Protein AF-A0A0Q7TZL6-F1 (afdb_monomer_lite)

Sequence (66 aa):
MGRRYQREHDQRAWLAWHIAYLPRSEKPVPLDRLLSRARPREPQTDEEAFEIVKLLNAAYGGTIVT

Secondary structure (DSSP, 8-state):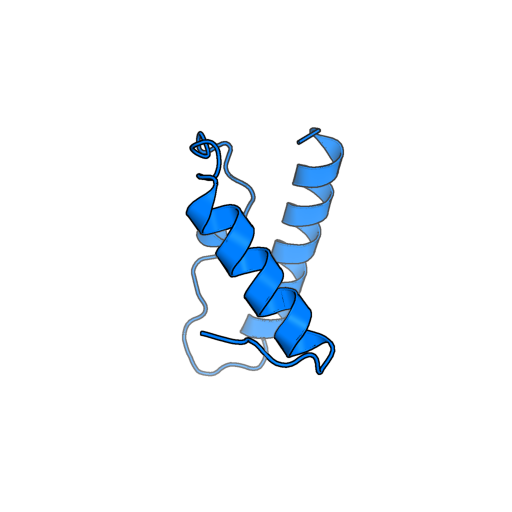
--HHHHHHHHHHHHHHHHHHHTT-SSPPPPGGGTS-----PPPPPHHHHHHHHHHHHHHTTPPP--

pLDDT: mean 82.83, std 9.6, range [57.56, 93.75]

Radius of gyration: 16.64 Å; chains: 1; bounding box: 36×29×37 Å

Foldseek 3Di:
DDPVVLVVQLVVLVVVQVVVVVVDPDDGDDSVVSHDDPDPDDPQDPVNVVVVVQVVCVVVPHDDDD

Structure (mmCIF, N/CA/C/O backbone):
data_AF-A0A0Q7TZL6-F1
#
_entry.id   AF-A0A0Q7TZL6-F1
#
loop_
_atom_site.group_PDB
_atom_site.id
_atom_site.type_symbol
_atom_site.label_atom_id
_atom_site.label_alt_id
_atom_site.label_comp_id
_atom_site.label_asym_id
_atom_site.label_entity_id
_atom_site.label_seq_id
_atom_site.pdbx_PDB_ins_code
_atom_site.Cartn_x
_atom_site.Cartn_y
_atom_site.Cartn_z
_atom_site.occupancy
_atom_site.B_iso_or_equiv
_atom_site.auth_seq_id
_atom_site.auth_comp_id
_atom_site.auth_asym_id
_atom_site.auth_atom_id
_atom_site.pdbx_PDB_model_num
ATOM 1 N N . MET A 1 1 ? -5.754 9.435 6.371 1.00 57.56 1 MET A N 1
ATOM 2 C CA . MET A 1 1 ? -5.535 9.650 4.920 1.00 57.56 1 MET A CA 1
ATOM 3 C C . MET A 1 1 ? -6.846 10.065 4.269 1.00 57.56 1 MET A C 1
ATOM 5 O O . MET A 1 1 ? 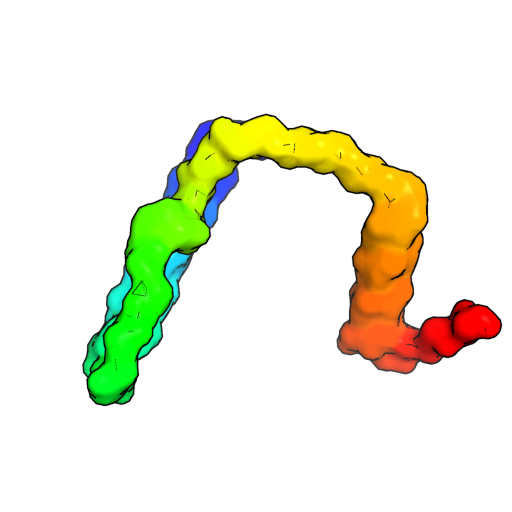-7.865 9.458 4.565 1.00 57.56 1 MET A O 1
ATOM 9 N N . GLY A 1 2 ? -6.850 11.114 3.442 1.00 79.00 2 GLY A N 1
ATOM 10 C CA . GLY A 1 2 ? -8.075 11.608 2.800 1.00 79.00 2 GLY A CA 1
ATOM 11 C C . GLY A 1 2 ? -8.585 10.692 1.677 1.00 79.00 2 GLY A C 1
ATOM 12 O O . GLY A 1 2 ? -7.797 10.003 1.032 1.00 79.00 2 GLY A O 1
ATOM 13 N N . ARG A 1 3 ? -9.898 10.742 1.395 1.00 81.75 3 ARG A N 1
ATOM 14 C CA . ARG A 1 3 ? -10.580 9.954 0.339 1.00 81.75 3 ARG A CA 1
ATOM 15 C C . ARG A 1 3 ? -9.919 10.053 -1.044 1.00 81.75 3 ARG A C 1
ATOM 17 O O . ARG A 1 3 ? -9.942 9.100 -1.814 1.00 81.75 3 ARG A O 1
ATOM 24 N N . ARG A 1 4 ? -9.314 11.202 -1.363 1.00 84.38 4 ARG A N 1
ATOM 25 C CA . ARG A 1 4 ? -8.586 11.417 -2.622 1.00 84.38 4 ARG A CA 1
ATOM 26 C C . ARG A 1 4 ? -7.360 10.509 -2.745 1.00 84.38 4 ARG A C 1
ATOM 28 O O . ARG A 1 4 ? -7.183 9.880 -3.778 1.00 84.38 4 ARG A O 1
ATOM 35 N N . TYR A 1 5 ? -6.564 10.413 -1.683 1.00 84.00 5 TYR A N 1
ATOM 36 C CA . TYR A 1 5 ? -5.338 9.617 -1.680 1.00 84.00 5 TYR A CA 1
ATOM 37 C C . TYR A 1 5 ? -5.634 8.119 -1.829 1.00 84.00 5 TYR A C 1
ATOM 39 O O . TYR A 1 5 ? -4.963 7.433 -2.588 1.00 84.00 5 TYR A O 1
ATOM 47 N N . GLN A 1 6 ? -6.689 7.627 -1.170 1.00 86.44 6 GLN A N 1
ATOM 48 C CA . GLN A 1 6 ? -7.161 6.244 -1.329 1.00 86.44 6 GLN A CA 1
ATOM 49 C C . GLN A 1 6 ? -7.549 5.938 -2.778 1.00 86.44 6 GLN A C 1
ATOM 51 O O . GLN A 1 6 ? -7.076 4.960 -3.342 1.00 86.44 6 GLN A O 1
ATOM 56 N N . ARG A 1 7 ? -8.331 6.819 -3.417 1.00 87.38 7 ARG A N 1
ATOM 57 C CA . ARG A 1 7 ? -8.707 6.653 -4.830 1.00 87.38 7 ARG A CA 1
ATOM 58 C C . ARG A 1 7 ? -7.498 6.609 -5.762 1.00 87.38 7 ARG A C 1
ATOM 60 O O . ARG A 1 7 ? -7.459 5.773 -6.658 1.00 87.38 7 ARG A O 1
ATOM 67 N N . GLU A 1 8 ? -6.539 7.512 -5.572 1.00 89.75 8 GLU A N 1
ATOM 68 C CA . GLU A 1 8 ? -5.321 7.553 -6.391 1.00 89.75 8 GLU A CA 1
ATOM 69 C C . GLU A 1 8 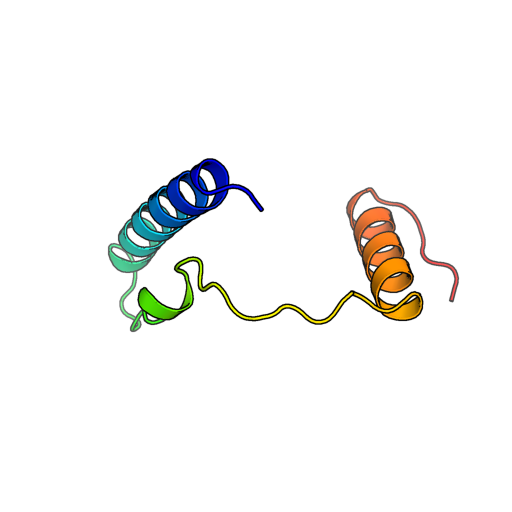? -4.463 6.294 -6.180 1.00 89.75 8 GLU A C 1
ATOM 71 O O . GLU A 1 8 ? -3.954 5.728 -7.149 1.00 89.75 8 GLU A O 1
ATOM 76 N N . HIS A 1 9 ? -4.346 5.817 -4.935 1.00 90.25 9 HIS A N 1
ATOM 77 C CA . HIS A 1 9 ? -3.686 4.550 -4.611 1.00 90.25 9 HIS A CA 1
ATOM 78 C C . HIS A 1 9 ? -4.370 3.366 -5.298 1.00 90.25 9 HIS A C 1
ATOM 80 O O . HIS A 1 9 ? -3.703 2.595 -5.982 1.00 90.25 9 HIS A O 1
ATOM 86 N N . ASP A 1 10 ? -5.693 3.253 -5.180 1.00 91.62 10 ASP A N 1
ATOM 87 C CA . ASP A 1 10 ? -6.466 2.143 -5.746 1.00 91.62 10 ASP A CA 1
ATOM 88 C C . ASP A 1 10 ? -6.360 2.088 -7.272 1.00 91.62 10 ASP A C 1
ATOM 90 O O . ASP A 1 10 ? -6.182 1.013 -7.843 1.00 91.62 10 ASP A O 1
ATOM 94 N N . GLN A 1 11 ? -6.395 3.245 -7.941 1.00 90.31 11 GLN A N 1
ATOM 95 C CA . GLN A 1 11 ? -6.196 3.331 -9.391 1.00 90.31 11 GLN A CA 1
ATOM 96 C C . GLN A 1 11 ? -4.801 2.854 -9.812 1.00 90.31 11 GLN A C 1
ATOM 98 O O . GLN A 1 11 ? -4.667 2.114 -10.788 1.00 90.31 11 GLN A O 1
ATOM 103 N N . ARG A 1 12 ? -3.757 3.242 -9.070 1.00 92.56 12 ARG A N 1
ATOM 104 C CA . ARG A 1 12 ? -2.380 2.803 -9.344 1.00 92.56 12 ARG A CA 1
ATOM 105 C C . ARG A 1 12 ? -2.197 1.314 -9.069 1.00 92.56 12 ARG A C 1
ATOM 107 O O . ARG A 1 12 ? -1.586 0.627 -9.882 1.00 92.56 12 ARG A O 1
ATOM 114 N N . ALA A 1 13 ? -2.752 0.814 -7.967 1.00 89.50 13 ALA A N 1
ATOM 115 C CA . ALA A 1 13 ? -2.727 -0.601 -7.616 1.00 89.50 13 ALA A CA 1
ATOM 116 C C . ALA A 1 13 ? -3.423 -1.455 -8.686 1.00 89.50 13 ALA A C 1
ATOM 118 O O . ALA A 1 13 ? -2.883 -2.479 -9.101 1.00 89.50 13 ALA A O 1
ATOM 119 N N . TRP A 1 14 ? -4.574 -0.997 -9.188 1.00 91.12 14 TRP A N 1
ATOM 120 C CA . TRP A 1 14 ? -5.293 -1.647 -10.282 1.00 91.12 14 TRP A CA 1
ATOM 121 C C . TRP A 1 14 ? -4.451 -1.721 -11.559 1.00 91.12 14 TRP A C 1
ATOM 123 O O . TRP A 1 14 ? -4.320 -2.797 -12.145 1.00 91.12 14 TRP A O 1
ATOM 133 N N . LEU A 1 15 ? -3.835 -0.607 -11.963 1.00 90.88 15 LEU A N 1
ATOM 134 C CA . LEU A 1 15 ? -3.003 -0.552 -13.166 1.00 90.88 15 LEU A CA 1
ATOM 135 C C . LEU A 1 15 ? -1.769 -1.456 -13.040 1.00 90.88 15 LEU A C 1
ATOM 137 O O . LEU A 1 15 ? -1.495 -2.257 -13.932 1.00 90.88 15 LEU A O 1
ATOM 141 N N . ALA A 1 16 ? -1.056 -1.371 -11.915 1.00 87.62 16 ALA A N 1
ATOM 142 C CA . ALA A 1 16 ? 0.131 -2.180 -11.653 1.00 87.62 16 ALA A CA 1
ATOM 143 C C . ALA A 1 16 ? -0.187 -3.681 -11.644 1.00 87.62 16 ALA A C 1
ATOM 145 O O . ALA A 1 16 ? 0.582 -4.474 -12.185 1.00 87.62 16 ALA A O 1
ATOM 146 N N . TRP A 1 17 ? -1.335 -4.071 -11.082 1.00 87.25 17 TRP A N 1
ATOM 147 C CA . TRP A 1 17 ? -1.781 -5.461 -11.084 1.00 87.25 17 TRP A CA 1
ATOM 148 C C . TRP A 1 17 ? -1.988 -5.997 -12.502 1.00 87.25 17 TRP A C 1
ATOM 150 O O . TRP A 1 17 ? -1.489 -7.072 -12.820 1.00 87.25 17 TRP A O 1
ATOM 160 N N . HIS A 1 18 ? -2.652 -5.234 -13.376 1.00 85.62 18 HIS A N 1
ATOM 161 C CA . HIS A 1 18 ? -2.885 -5.649 -14.764 1.00 85.62 18 HIS A CA 1
ATOM 162 C C . HIS A 1 18 ? -1.585 -5.723 -15.567 1.00 85.62 18 HIS A C 1
ATOM 164 O O . HIS A 1 18 ? -1.372 -6.692 -16.295 1.00 85.62 18 HIS A O 1
ATOM 170 N N . ILE A 1 19 ? -0.687 -4.750 -15.383 1.00 85.00 19 ILE A N 1
ATOM 171 C CA . ILE A 1 19 ? 0.643 -4.763 -16.005 1.00 85.00 19 ILE A CA 1
ATOM 172 C C . ILE A 1 19 ? 1.444 -5.983 -15.546 1.00 85.00 19 ILE A C 1
ATOM 174 O O . ILE A 1 19 ? 2.118 -6.596 -16.361 1.00 85.00 19 ILE A O 1
ATOM 178 N N . ALA A 1 20 ? 1.374 -6.354 -14.266 1.00 79.44 20 ALA A N 1
ATOM 179 C CA . ALA A 1 20 ? 2.091 -7.511 -13.733 1.00 79.44 20 ALA A CA 1
ATOM 180 C C . ALA A 1 20 ? 1.440 -8.856 -14.099 1.00 79.44 20 ALA A C 1
ATOM 182 O O . ALA A 1 20 ? 2.130 -9.874 -14.112 1.00 79.44 20 ALA A O 1
ATOM 183 N N . TYR A 1 21 ? 0.134 -8.873 -14.375 1.00 78.62 21 TYR A N 1
ATOM 184 C CA . TYR A 1 21 ? -0.604 -10.074 -14.761 1.00 78.62 21 TYR A CA 1
ATOM 185 C C . TYR A 1 21 ? -0.338 -10.483 -16.212 1.00 78.62 21 TYR A C 1
ATOM 187 O O . TYR A 1 21 ? -0.076 -11.650 -16.477 1.00 78.62 21 TYR A O 1
ATOM 195 N N . LEU A 1 22 ? -0.349 -9.517 -17.135 1.00 70.94 22 LEU A N 1
ATOM 196 C CA . LEU A 1 22 ? -0.171 -9.739 -18.576 1.00 70.94 22 LEU A CA 1
ATOM 197 C C . LEU A 1 22 ? 1.088 -10.550 -18.968 1.00 70.94 22 LEU A C 1
ATOM 199 O O . LEU A 1 22 ? 0.967 -11.423 -19.825 1.00 70.94 22 LEU A O 1
ATOM 203 N N . PRO A 1 23 ? 2.280 -10.305 -18.389 1.00 74.19 23 PRO A N 1
ATOM 204 C CA . PRO A 1 23 ? 3.507 -10.999 -18.773 1.00 74.19 23 PRO A CA 1
ATOM 205 C C . PRO A 1 23 ? 3.798 -12.273 -17.963 1.00 74.19 23 PRO A C 1
ATOM 207 O O . PRO A 1 23 ? 4.800 -12.930 -18.240 1.00 74.19 23 PRO A O 1
ATOM 210 N N . ARG A 1 24 ? 3.007 -12.621 -16.936 1.00 63.47 24 ARG A N 1
ATOM 211 C CA . ARG A 1 24 ? 3.336 -13.734 -16.026 1.00 63.47 24 ARG A CA 1
ATOM 212 C C . ARG A 1 24 ? 2.604 -15.027 -16.382 1.00 63.47 24 ARG A C 1
ATOM 214 O O . ARG A 1 24 ? 1.391 -15.046 -16.544 1.00 63.47 24 ARG A O 1
ATOM 221 N N . SER A 1 25 ? 3.352 -16.132 -16.391 1.00 58.41 25 SER A N 1
ATOM 222 C CA . SER A 1 25 ? 2.829 -17.507 -16.363 1.00 58.41 25 SER A CA 1
ATOM 223 C C . SER A 1 25 ? 2.370 -17.945 -14.962 1.00 58.41 25 SER A C 1
ATOM 225 O O . SER A 1 25 ? 1.634 -18.920 -14.832 1.00 58.41 25 SER A O 1
ATOM 227 N N . GLU A 1 26 ? 2.795 -17.232 -13.911 1.00 67.62 26 GLU A N 1
ATOM 228 C CA . GLU A 1 26 ? 2.421 -17.489 -12.516 1.00 67.62 26 GLU A CA 1
ATOM 229 C C . GLU A 1 26 ? 1.227 -16.651 -12.048 1.00 67.62 26 GLU A C 1
ATOM 231 O O . GLU A 1 26 ? 1.029 -15.500 -12.445 1.00 67.62 26 GLU A O 1
ATOM 236 N N . LYS A 1 27 ? 0.438 -17.237 -11.140 1.00 75.12 27 LYS A N 1
ATOM 237 C CA . LYS A 1 27 ? -0.791 -16.638 -10.616 1.00 75.12 27 LYS A CA 1
ATOM 238 C C . LYS A 1 27 ? -0.471 -15.368 -9.804 1.00 75.12 27 LYS A C 1
ATOM 240 O O . LYS A 1 27 ? 0.285 -15.446 -8.835 1.00 75.12 27 LYS A O 1
ATOM 245 N N . PRO A 1 28 ? -1.056 -14.206 -10.138 1.00 76.75 28 PRO A N 1
ATOM 246 C CA . PRO A 1 28 ? -0.788 -12.955 -9.439 1.00 76.75 28 PRO A CA 1
ATOM 247 C C . PRO A 1 28 ? -1.387 -12.970 -8.028 1.00 76.75 28 PRO A C 1
ATOM 249 O O . PRO A 1 28 ? -2.336 -13.702 -7.728 1.00 76.75 28 PRO A O 1
ATOM 252 N N . VAL A 1 29 ? -0.877 -12.081 -7.174 1.00 81.75 29 VAL A N 1
ATOM 253 C CA . VAL A 1 29 ? -1.485 -11.785 -5.869 1.00 81.75 29 VAL A CA 1
ATOM 254 C C . VAL A 1 29 ? -2.920 -11.289 -6.092 1.00 81.75 29 VAL A C 1
ATOM 256 O O . VAL A 1 29 ? -3.110 -10.464 -6.976 1.00 81.75 29 VAL A O 1
ATOM 259 N N . PRO A 1 30 ? -3.936 -11.730 -5.334 1.00 86.50 30 PRO A N 1
ATOM 260 C CA . PRO A 1 30 ? -5.302 -11.221 -5.475 1.00 86.50 30 PRO A CA 1
ATOM 261 C C . PRO A 1 30 ? -5.389 -9.685 -5.377 1.00 86.50 30 PRO A C 1
ATOM 263 O O . PRO A 1 30 ? -4.817 -9.087 -4.463 1.00 86.50 30 PRO A O 1
ATOM 266 N N . LEU A 1 31 ? -6.095 -9.043 -6.320 1.00 82.06 31 LEU A N 1
ATOM 267 C CA . LEU A 1 31 ? -6.190 -7.576 -6.427 1.00 82.06 31 LEU A CA 1
ATOM 268 C C . LEU A 1 31 ? -6.759 -6.930 -5.156 1.00 82.06 31 LEU A C 1
ATOM 270 O O . LEU A 1 31 ? -6.311 -5.865 -4.738 1.00 82.06 31 LEU A O 1
ATOM 274 N N . ASP A 1 32 ? -7.709 -7.596 -4.504 1.00 84.31 32 ASP A N 1
ATOM 275 C CA . ASP A 1 32 ? -8.350 -7.143 -3.271 1.00 84.31 32 ASP A CA 1
ATOM 276 C C . ASP A 1 32 ? -7.358 -6.919 -2.116 1.00 84.31 32 ASP A C 1
ATOM 278 O O . ASP A 1 32 ? -7.667 -6.157 -1.196 1.00 84.31 32 ASP A O 1
ATOM 282 N N . ARG A 1 33 ? -6.184 -7.566 -2.154 1.00 84.25 33 ARG A N 1
ATOM 283 C CA . ARG A 1 33 ? -5.094 -7.380 -1.184 1.00 84.25 33 ARG A CA 1
ATOM 284 C C . ARG A 1 33 ? -4.248 -6.135 -1.447 1.00 84.25 33 ARG A C 1
ATOM 286 O O . ARG A 1 33 ? -3.539 -5.704 -0.544 1.00 84.25 33 ARG A O 1
ATOM 293 N N . LEU A 1 34 ? -4.300 -5.580 -2.658 1.00 83.44 34 LEU A N 1
ATOM 294 C CA . LEU A 1 34 ? -3.541 -4.390 -3.061 1.00 83.44 34 LEU A CA 1
ATOM 295 C C . LEU A 1 34 ? -4.345 -3.092 -2.907 1.00 83.44 34 LEU A C 1
ATOM 297 O O . LEU A 1 34 ? -3.759 -2.012 -2.793 1.00 83.44 34 LEU A O 1
ATOM 301 N N . LEU A 1 35 ? -5.677 -3.198 -2.905 1.00 87.50 35 LEU A N 1
ATOM 302 C CA . LEU A 1 35 ? -6.579 -2.069 -2.704 1.00 87.50 35 LEU A CA 1
ATOM 303 C C . LEU A 1 35 ? -6.468 -1.512 -1.283 1.00 87.50 35 LEU A C 1
ATOM 305 O O . LEU A 1 35 ? -6.262 -2.239 -0.306 1.00 87.50 35 LEU A O 1
ATOM 309 N N . SER A 1 36 ? -6.655 -0.204 -1.170 1.00 82.62 36 SER A N 1
ATOM 310 C CA . SER A 1 36 ? -6.744 0.493 0.095 1.00 82.62 36 SER A CA 1
ATOM 311 C C . SER A 1 36 ? -7.939 -0.048 0.879 1.00 82.62 36 SER A C 1
ATOM 313 O O . SER A 1 36 ? -9.098 0.027 0.478 1.00 82.62 36 SER A O 1
ATOM 315 N N . ARG A 1 37 ? -7.651 -0.651 2.030 1.00 76.31 37 ARG A N 1
ATOM 316 C CA . ARG A 1 37 ? -8.664 -1.004 3.020 1.00 76.31 37 ARG A CA 1
ATOM 317 C C . ARG A 1 37 ? -8.534 -0.021 4.164 1.00 76.31 37 ARG A C 1
ATOM 319 O O . ARG A 1 37 ? -7.423 0.251 4.622 1.00 76.31 37 ARG A O 1
ATOM 326 N N . ALA A 1 38 ? -9.661 0.477 4.658 1.00 62.97 38 ALA A N 1
ATOM 327 C CA . ALA A 1 38 ? -9.713 1.151 5.947 1.00 62.97 38 ALA A CA 1
ATOM 328 C C . ALA A 1 38 ? -9.515 0.104 7.056 1.00 62.97 38 ALA A C 1
ATOM 330 O O . ALA A 1 38 ? -10.446 -0.259 7.765 1.00 62.97 38 ALA A O 1
ATOM 331 N N . ARG A 1 39 ? -8.307 -0.458 7.157 1.00 65.12 39 ARG A N 1
ATOM 332 C CA . ARG A 1 39 ? -7.901 -1.186 8.353 1.00 65.12 39 ARG A CA 1
ATOM 333 C C . ARG A 1 39 ? -7.488 -0.142 9.387 1.00 65.12 39 ARG A C 1
ATOM 335 O O . ARG A 1 39 ? -6.757 0.780 9.008 1.00 65.12 39 ARG A O 1
ATOM 342 N N . PRO A 1 40 ? -7.924 -0.255 10.652 1.00 59.38 40 PRO A N 1
ATOM 343 C CA . PRO A 1 40 ? -7.284 0.498 11.716 1.00 59.38 40 PRO A CA 1
ATOM 344 C C . PRO A 1 40 ? -5.798 0.132 11.675 1.00 59.38 40 PRO A C 1
ATOM 346 O O . PRO A 1 40 ? -5.433 -1.029 11.848 1.00 59.38 40 PRO A O 1
ATOM 349 N N . ARG A 1 41 ? -4.958 1.098 11.297 1.00 67.81 41 ARG A N 1
ATOM 350 C CA . ARG A 1 41 ? -3.517 0.981 11.493 1.00 67.81 41 ARG A CA 1
ATOM 351 C C . ARG A 1 41 ? -3.284 1.348 12.940 1.00 67.81 41 ARG A C 1
ATOM 353 O O . ARG A 1 41 ? -3.713 2.424 13.361 1.00 67.81 41 ARG A O 1
ATOM 360 N N . GLU A 1 42 ? -2.648 0.449 13.672 1.00 80.75 42 GLU A N 1
ATOM 361 C CA . GLU A 1 42 ? -2.084 0.817 14.958 1.00 80.75 42 GLU A CA 1
ATOM 362 C C . GLU A 1 42 ? -1.104 1.979 14.733 1.00 80.75 42 GLU A C 1
ATOM 364 O O . GLU A 1 42 ? -0.445 2.034 13.682 1.00 80.75 42 GLU A O 1
ATOM 369 N N . PRO A 1 43 ? -1.081 2.970 15.639 1.00 81.75 43 PRO A N 1
ATOM 370 C CA . PRO A 1 43 ? -0.036 3.976 15.631 1.00 81.75 43 PRO A CA 1
ATOM 371 C C . PRO A 1 43 ? 1.320 3.275 15.642 1.00 81.75 43 PRO A C 1
ATOM 373 O O . PRO A 1 43 ? 1.510 2.319 16.387 1.00 81.75 43 PRO A O 1
ATOM 37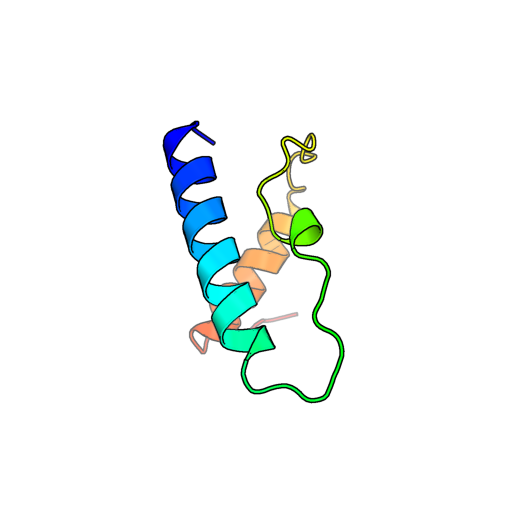6 N N . GLN A 1 44 ? 2.233 3.751 14.803 1.00 86.31 44 GLN A N 1
ATOM 377 C CA . GLN A 1 44 ? 3.596 3.244 14.772 1.00 86.31 44 GLN A CA 1
ATOM 378 C C . GLN A 1 44 ? 4.260 3.466 16.138 1.00 86.31 44 GLN A C 1
ATOM 380 O O . GLN A 1 44 ? 4.099 4.553 16.702 1.00 86.31 44 GLN A O 1
ATOM 385 N N . THR A 1 45 ? 4.990 2.476 16.661 1.00 91.31 45 THR A N 1
ATOM 386 C CA . THR A 1 45 ? 5.782 2.680 17.889 1.00 91.31 45 THR A CA 1
ATOM 387 C C . THR A 1 45 ? 7.027 3.518 17.603 1.00 91.31 45 THR A C 1
ATOM 389 O O . THR A 1 45 ? 7.479 3.625 16.458 1.00 91.31 45 THR A O 1
ATOM 392 N N . ASP A 1 46 ? 7.616 4.106 18.643 1.00 91.38 46 ASP A N 1
ATOM 393 C CA . ASP A 1 46 ? 8.849 4.883 18.495 1.00 91.38 46 ASP A CA 1
ATOM 394 C C . ASP A 1 46 ? 9.998 4.018 17.942 1.00 91.38 46 ASP A C 1
ATOM 396 O O . ASP A 1 46 ? 10.777 4.490 17.109 1.00 91.38 46 ASP A O 1
ATOM 400 N N . GLU A 1 47 ? 10.072 2.732 18.319 1.00 90.50 47 GLU A N 1
ATOM 401 C CA . GLU A 1 47 ? 11.068 1.812 17.757 1.00 90.50 47 GLU A CA 1
ATOM 402 C C . GLU A 1 47 ? 10.831 1.553 16.267 1.00 90.50 47 GLU A C 1
ATOM 404 O O . GLU A 1 47 ? 11.764 1.619 15.466 1.00 90.50 47 GLU A O 1
ATOM 409 N N . GLU A 1 48 ? 9.584 1.300 15.866 1.00 88.50 48 GLU A N 1
ATOM 410 C CA . GLU A 1 48 ? 9.247 1.082 14.460 1.00 88.50 48 GLU A CA 1
ATOM 411 C C . GLU A 1 48 ? 9.575 2.315 13.609 1.00 88.50 48 GLU A C 1
ATOM 413 O O . GLU A 1 48 ? 10.045 2.184 12.476 1.00 88.50 48 GLU A O 1
ATOM 418 N N . ALA A 1 49 ? 9.331 3.519 14.133 1.00 91.50 49 ALA A N 1
ATOM 419 C CA . ALA A 1 49 ? 9.662 4.764 13.447 1.00 91.50 49 ALA A CA 1
ATOM 420 C C . ALA A 1 49 ? 11.177 4.905 13.259 1.00 91.50 49 ALA A C 1
ATOM 422 O O . ALA A 1 49 ? 11.639 5.247 12.165 1.00 91.50 49 ALA A O 1
ATOM 423 N N . PHE A 1 50 ? 11.953 4.581 14.293 1.00 93.50 50 PHE A N 1
ATOM 424 C CA . PHE A 1 50 ? 13.410 4.614 14.241 1.00 93.50 50 PHE A CA 1
ATOM 425 C C . PHE A 1 50 ? 13.982 3.616 13.224 1.00 93.50 50 PHE A C 1
ATOM 427 O O . PHE A 1 50 ? 14.875 3.964 12.449 1.00 93.50 50 PHE A O 1
ATOM 434 N N . GLU A 1 51 ? 13.423 2.407 13.146 1.00 92.06 51 GLU A N 1
ATOM 435 C CA . GLU A 1 51 ? 13.826 1.410 12.148 1.00 92.06 51 GLU A CA 1
ATOM 436 C C . GLU A 1 51 ? 13.505 1.851 10.711 1.00 92.06 51 GLU A C 1
ATOM 438 O O . GLU A 1 51 ? 14.326 1.663 9.810 1.00 92.06 51 GLU A O 1
ATOM 443 N N . ILE A 1 52 ? 12.373 2.530 10.477 1.00 92.19 52 ILE A N 1
ATOM 444 C CA . ILE A 1 52 ? 12.095 3.133 9.161 1.00 92.19 52 ILE A CA 1
ATOM 445 C C . ILE A 1 52 ? 13.148 4.187 8.809 1.00 92.19 52 ILE A C 1
ATOM 447 O O . ILE A 1 52 ? 13.616 4.227 7.669 1.00 92.19 52 ILE A O 1
ATOM 451 N N . VAL A 1 53 ? 13.545 5.031 9.764 1.00 93.12 53 VAL A N 1
ATOM 452 C CA . VAL A 1 53 ? 14.575 6.055 9.531 1.00 93.12 53 VAL A CA 1
ATOM 453 C C . VAL A 1 53 ? 15.922 5.416 9.196 1.00 93.12 53 VAL A C 1
ATOM 455 O O . VAL A 1 53 ? 16.578 5.865 8.255 1.00 93.12 53 VAL A O 1
ATOM 458 N N . LYS A 1 54 ? 16.318 4.338 9.883 1.00 91.88 54 LYS A N 1
ATOM 459 C CA . LYS A 1 54 ? 17.522 3.564 9.532 1.00 91.88 54 LYS A CA 1
ATOM 460 C C . LYS A 1 54 ? 17.447 3.011 8.114 1.00 91.88 54 LYS A C 1
ATOM 462 O O . LYS A 1 54 ? 18.410 3.136 7.359 1.00 91.88 54 LYS A O 1
ATOM 467 N N . LEU A 1 55 ? 16.303 2.437 7.743 1.00 89.69 55 LEU A N 1
ATOM 468 C CA . LEU A 1 55 ? 16.092 1.870 6.414 1.00 89.69 55 LEU A CA 1
ATOM 469 C C . LEU A 1 55 ? 16.203 2.943 5.321 1.00 89.69 55 LEU A C 1
ATOM 471 O O . LEU A 1 55 ? 16.856 2.728 4.301 1.00 89.69 55 LEU A O 1
ATOM 475 N N . LEU A 1 56 ? 15.605 4.116 5.551 1.00 91.44 56 LEU A N 1
ATOM 476 C CA . LEU A 1 56 ? 15.717 5.266 4.655 1.00 91.44 56 LEU A CA 1
ATOM 477 C C . LEU A 1 56 ? 17.164 5.759 4.569 1.00 91.44 56 LEU A C 1
ATOM 479 O O . LEU A 1 56 ? 17.666 5.952 3.466 1.00 91.44 56 LEU A O 1
ATOM 483 N N . ASN A 1 57 ? 17.853 5.907 5.703 1.00 93.12 57 ASN A N 1
ATOM 484 C CA . ASN A 1 57 ? 19.258 6.309 5.741 1.00 93.12 57 ASN A CA 1
ATOM 485 C C . ASN A 1 57 ? 20.135 5.364 4.903 1.00 93.12 57 ASN A C 1
ATOM 487 O O . ASN A 1 57 ? 20.891 5.824 4.050 1.00 93.12 57 ASN A O 1
ATOM 491 N N . ALA A 1 58 ? 19.965 4.049 5.062 1.00 89.81 58 ALA A N 1
ATOM 492 C CA . ALA A 1 58 ? 20.674 3.054 4.260 1.00 89.81 58 ALA A CA 1
ATOM 493 C C . ALA A 1 58 ? 20.345 3.149 2.762 1.00 89.81 58 ALA A C 1
ATOM 495 O O . ALA A 1 58 ? 21.245 3.065 1.929 1.00 89.81 58 ALA A O 1
ATOM 496 N N . ALA A 1 59 ? 19.077 3.374 2.402 1.00 88.56 59 ALA A N 1
ATOM 497 C CA . ALA A 1 59 ? 18.665 3.523 1.006 1.00 88.56 59 ALA A CA 1
ATOM 498 C C . ALA A 1 59 ? 19.300 4.749 0.320 1.00 88.56 59 ALA A C 1
ATOM 500 O O . ALA A 1 59 ? 19.561 4.711 -0.882 1.00 88.56 59 ALA A O 1
ATOM 501 N N . TYR A 1 60 ? 19.587 5.811 1.079 1.00 93.75 60 TYR A N 1
ATOM 502 C CA . TYR A 1 60 ? 20.301 7.003 0.605 1.00 93.75 60 TYR A CA 1
ATOM 503 C C . TYR A 1 60 ? 21.833 6.903 0.754 1.00 93.75 60 TYR A C 1
ATOM 505 O O . TYR A 1 60 ? 22.534 7.887 0.521 1.00 93.75 60 TYR A O 1
ATOM 513 N N . GLY A 1 61 ? 22.368 5.726 1.101 1.00 90.81 61 GLY A N 1
ATOM 514 C CA . GLY A 1 61 ? 23.811 5.466 1.184 1.00 90.81 61 GLY A CA 1
ATOM 515 C C . GLY A 1 61 ? 24.461 5.838 2.519 1.00 90.81 61 GLY A C 1
ATOM 516 O O . GLY A 1 61 ? 25.686 5.820 2.625 1.00 90.81 61 GLY A O 1
ATOM 517 N N . GLY A 1 62 ? 23.669 6.170 3.538 1.00 88.06 62 GLY A N 1
ATOM 518 C CA . GLY A 1 62 ? 24.155 6.358 4.898 1.00 88.06 62 GLY A CA 1
ATOM 519 C C . GLY A 1 62 ? 24.449 5.029 5.595 1.00 88.06 62 GLY A C 1
ATOM 520 O O . GLY A 1 62 ? 23.865 3.990 5.291 1.00 88.06 62 GLY A O 1
ATOM 521 N N . THR A 1 63 ? 25.362 5.054 6.561 1.00 79.56 63 THR A N 1
ATOM 522 C CA . THR A 1 63 ? 25.693 3.890 7.387 1.00 79.56 63 THR A CA 1
ATOM 523 C C . THR A 1 63 ? 24.818 3.839 8.634 1.00 79.56 63 THR A C 1
ATOM 525 O O . THR A 1 63 ? 24.573 4.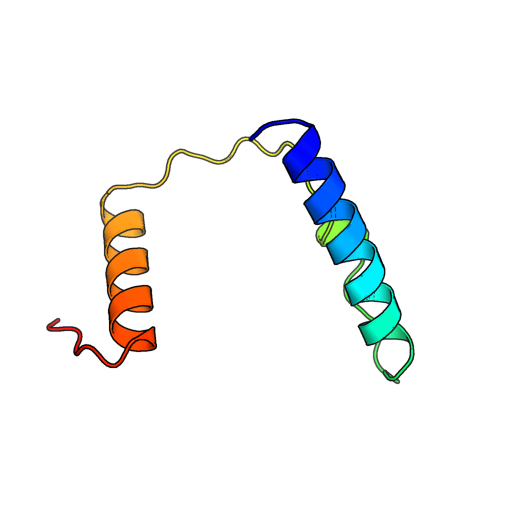850 9.294 1.00 79.56 63 THR A O 1
ATOM 528 N N . ILE A 1 64 ? 24.336 2.641 8.965 1.00 77.06 64 ILE A N 1
ATOM 529 C CA . ILE A 1 64 ? 23.624 2.378 10.216 1.00 77.06 64 ILE A CA 1
ATOM 530 C C . ILE A 1 64 ? 24.673 1.955 11.243 1.00 77.06 64 ILE A C 1
ATOM 532 O O . ILE A 1 64 ? 25.355 0.950 11.047 1.00 77.06 64 ILE A O 1
ATOM 536 N N . VAL A 1 65 ? 24.811 2.721 12.324 1.00 72.56 65 VAL A N 1
ATOM 537 C CA . VAL A 1 65 ? 25.610 2.312 13.483 1.00 72.56 65 VAL A CA 1
ATOM 538 C C . VAL A 1 65 ? 24.667 1.572 14.428 1.00 72.56 65 VAL A C 1
ATOM 540 O O . VAL A 1 65 ? 23.702 2.160 14.917 1.00 72.56 65 VAL A O 1
ATOM 543 N N . THR A 1 66 ? 24.891 0.266 14.567 1.00 67.06 66 THR A N 1
ATOM 544 C CA . THR A 1 66 ? 24.175 -0.637 15.486 1.00 67.06 66 THR A CA 1
ATOM 545 C C . T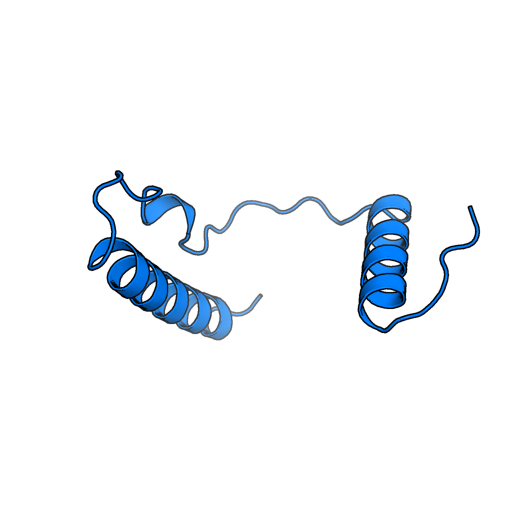HR A 1 66 ? 24.531 -0.387 16.935 1.00 67.06 66 THR A C 1
ATOM 547 O O . THR A 1 66 ? 25.738 -0.195 17.203 1.00 67.06 66 THR A O 1
#